Protein AF-A0A973V0S6-F1 (afdb_monomer_lite)

Structure (mmCIF, N/CA/C/O backbone):
data_AF-A0A973V0S6-F1
#
_entry.id   AF-A0A973V0S6-F1
#
loop_
_atom_site.group_PDB
_atom_site.id
_atom_site.type_symbol
_atom_site.label_atom_id
_atom_site.label_alt_id
_atom_site.label_comp_id
_atom_site.label_asym_id
_atom_site.label_entity_id
_atom_site.label_seq_id
_atom_site.pdbx_PDB_ins_code
_atom_site.Cartn_x
_atom_site.Cartn_y
_atom_site.Cartn_z
_atom_site.occupancy
_atom_site.B_iso_or_equiv
_atom_site.auth_seq_id
_atom_site.auth_comp_id
_atom_site.auth_asym_id
_atom_site.auth_atom_id
_atom_site.pdbx_P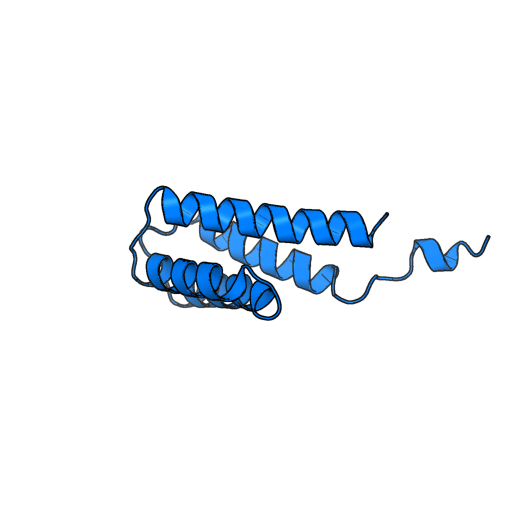DB_model_num
ATOM 1 N N . MET A 1 1 ? 17.179 -2.032 -33.773 1.00 61.47 1 MET A N 1
ATOM 2 C CA . MET A 1 1 ? 16.282 -1.823 -32.620 1.00 61.47 1 MET A CA 1
ATOM 3 C C . MET A 1 1 ? 15.238 -2.930 -32.658 1.00 61.47 1 MET A C 1
ATOM 5 O O . MET A 1 1 ? 14.566 -3.036 -33.674 1.00 61.47 1 MET A O 1
ATOM 9 N N . ARG A 1 2 ? 15.196 -3.819 -31.658 1.00 73.69 2 ARG A N 1
ATOM 10 C CA . ARG A 1 2 ? 14.246 -4.946 -31.598 1.00 73.69 2 ARG A CA 1
ATOM 11 C C . ARG A 1 2 ? 12.939 -4.466 -30.961 1.00 73.69 2 ARG A C 1
ATOM 13 O O . ARG A 1 2 ? 12.915 -4.232 -29.759 1.00 73.69 2 ARG A O 1
ATOM 20 N N . VAL A 1 3 ? 11.895 -4.256 -31.763 1.00 72.44 3 VAL A N 1
ATOM 21 C CA . VAL A 1 3 ? 10.609 -3.658 -31.334 1.00 72.44 3 VAL A CA 1
ATOM 22 C C . VAL A 1 3 ? 9.867 -4.550 -30.331 1.00 72.44 3 VAL A C 1
ATOM 24 O O . VAL A 1 3 ? 9.166 -4.066 -29.449 1.00 72.44 3 VAL A O 1
ATOM 27 N N . GLU A 1 4 ? 10.086 -5.855 -30.414 1.00 70.62 4 GLU A N 1
ATOM 28 C CA . GLU A 1 4 ? 9.597 -6.871 -29.487 1.00 70.62 4 GLU A CA 1
ATOM 29 C C . GLU A 1 4 ? 10.052 -6.664 -28.031 1.00 70.62 4 GLU A C 1
ATOM 31 O O . GLU A 1 4 ? 9.320 -7.031 -27.118 1.00 70.62 4 GLU A O 1
ATOM 36 N N . LEU A 1 5 ? 11.199 -6.014 -27.788 1.00 67.50 5 LEU A N 1
ATOM 37 C CA . LEU A 1 5 ? 11.641 -5.671 -26.428 1.00 67.50 5 LEU A CA 1
ATOM 38 C C . LEU A 1 5 ? 10.838 -4.515 -25.814 1.00 67.50 5 LEU A C 1
ATOM 40 O O . LEU A 1 5 ? 10.798 -4.400 -24.598 1.00 67.50 5 LEU A O 1
ATOM 44 N N . LEU A 1 6 ? 10.178 -3.690 -26.633 1.00 70.00 6 LEU A N 1
ATOM 45 C CA . LEU A 1 6 ? 9.350 -2.568 -26.165 1.00 70.00 6 LEU A CA 1
ATOM 46 C C . LEU A 1 6 ? 7.956 -3.011 -25.688 1.00 70.00 6 LEU A C 1
ATOM 48 O O . LEU A 1 6 ? 7.218 -2.206 -25.135 1.00 70.00 6 LEU A O 1
ATOM 52 N N . HIS A 1 7 ? 7.582 -4.270 -25.935 1.00 74.69 7 HIS A N 1
ATOM 53 C CA . HIS A 1 7 ? 6.268 -4.829 -25.592 1.00 74.69 7 HIS A CA 1
ATOM 54 C C . HIS A 1 7 ? 6.373 -6.031 -24.649 1.00 74.69 7 HIS A C 1
ATOM 56 O O . HIS A 1 7 ? 5.358 -6.635 -24.301 1.00 74.69 7 HIS A O 1
ATOM 62 N N . ALA A 1 8 ? 7.595 -6.422 -24.278 1.00 83.38 8 ALA A N 1
ATOM 63 C CA . ALA A 1 8 ? 7.793 -7.502 -23.333 1.00 83.38 8 ALA A CA 1
ATOM 64 C C . ALA A 1 8 ? 7.308 -7.042 -21.948 1.00 83.38 8 ALA A C 1
ATOM 66 O O . ALA A 1 8 ? 7.684 -5.953 -21.512 1.00 83.38 8 ALA A O 1
ATOM 67 N N . PRO A 1 9 ? 6.479 -7.838 -21.251 1.00 88.38 9 PRO A N 1
ATOM 68 C CA . PRO A 1 9 ? 6.051 -7.491 -19.907 1.00 88.38 9 PRO A CA 1
ATOM 69 C C . PRO A 1 9 ? 7.262 -7.451 -18.972 1.00 88.38 9 PRO A C 1
ATOM 71 O O . PRO A 1 9 ? 8.115 -8.342 -19.002 1.00 88.38 9 PRO A O 1
ATOM 74 N N . VAL A 1 10 ? 7.320 -6.422 -18.130 1.00 92.94 10 VAL A N 1
ATOM 75 C CA . VAL A 1 10 ? 8.323 -6.321 -17.070 1.00 92.94 10 VAL A CA 1
ATOM 76 C C . VAL A 1 10 ? 7.826 -7.119 -15.870 1.00 92.94 10 VAL A C 1
ATOM 78 O O . VAL A 1 10 ? 6.740 -6.861 -15.348 1.00 92.94 10 VAL A O 1
ATOM 81 N N . THR A 1 11 ? 8.611 -8.110 -15.451 1.00 93.69 11 THR A N 1
ATOM 82 C CA . THR A 1 11 ? 8.2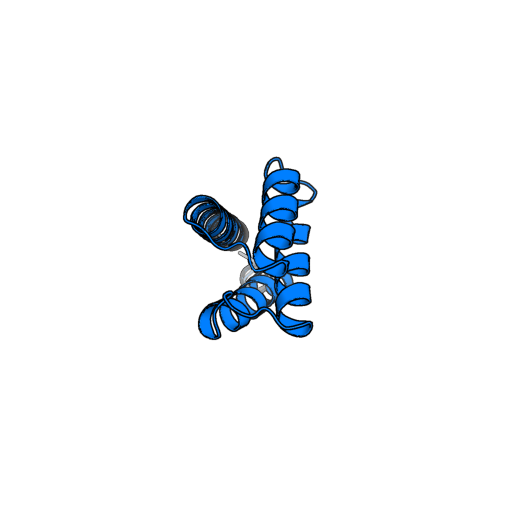91 -8.970 -14.305 1.00 93.69 11 THR A CA 1
ATOM 83 C C . THR A 1 11 ? 7.967 -8.133 -13.067 1.00 93.69 11 THR A C 1
ATOM 85 O O . THR A 1 11 ? 8.754 -7.265 -12.695 1.00 93.69 11 THR A O 1
ATOM 88 N N . GLY A 1 12 ? 6.837 -8.412 -12.412 1.00 93.75 12 GLY A N 1
ATOM 89 C CA . GLY A 1 12 ? 6.429 -7.746 -11.174 1.00 93.75 12 GLY A CA 1
ATOM 90 C C . GLY A 1 12 ? 5.619 -6.462 -11.367 1.00 93.75 12 GLY A C 1
ATOM 91 O O . GLY A 1 12 ? 5.022 -5.990 -10.402 1.00 93.75 12 GLY A O 1
ATOM 92 N N . VAL A 1 13 ? 5.564 -5.883 -12.576 1.00 95.88 13 VAL A N 1
ATOM 93 C CA . VAL A 1 13 ? 4.796 -4.646 -12.815 1.00 95.88 13 VAL A CA 1
ATOM 94 C C . VAL A 1 13 ? 3.293 -4.892 -12.721 1.00 95.88 13 VAL A C 1
ATOM 96 O O . VAL A 1 13 ? 2.594 -4.101 -12.091 1.00 95.88 13 VAL A O 1
ATOM 99 N N . ALA A 1 14 ? 2.791 -5.977 -13.316 1.00 96.12 14 ALA A N 1
ATOM 100 C CA . ALA A 1 14 ? 1.366 -6.301 -13.256 1.00 96.12 14 ALA A CA 1
ATOM 101 C C . ALA A 1 14 ? 0.935 -6.568 -11.808 1.00 96.12 14 ALA A C 1
ATOM 103 O O . ALA A 1 14 ? -0.024 -5.976 -11.324 1.00 96.12 14 ALA A O 1
ATOM 104 N N . GLU A 1 15 ? 1.720 -7.365 -11.088 1.00 96.75 15 GLU A N 1
ATOM 105 C CA . GLU A 1 15 ? 1.487 -7.697 -9.688 1.00 96.75 15 GLU A CA 1
ATOM 106 C C . GLU A 1 15 ? 1.513 -6.447 -8.793 1.00 96.75 15 GLU A C 1
ATOM 108 O O . GLU A 1 15 ? 0.659 -6.290 -7.922 1.00 96.75 15 GLU A O 1
ATOM 113 N N . ALA A 1 16 ? 2.447 -5.517 -9.024 1.00 96.94 16 ALA A N 1
ATOM 114 C CA . ALA A 1 16 ? 2.503 -4.255 -8.286 1.00 96.94 16 ALA A CA 1
ATOM 115 C C . ALA A 1 16 ? 1.266 -3.373 -8.535 1.00 96.94 16 ALA A C 1
ATOM 117 O O . ALA A 1 16 ? 0.734 -2.774 -7.597 1.00 96.94 16 ALA A O 1
ATOM 118 N N . VAL A 1 17 ? 0.789 -3.303 -9.783 1.00 97.19 17 VAL A N 1
ATOM 119 C CA . VAL A 1 17 ? -0.427 -2.555 -10.146 1.00 97.19 17 VAL A CA 1
ATOM 120 C C . VAL A 1 17 ? -1.675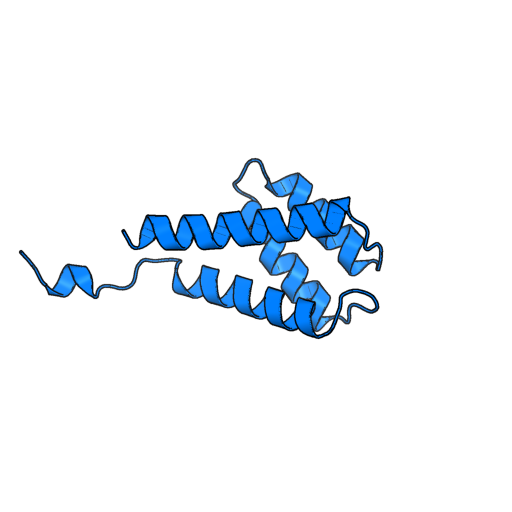 -3.194 -9.533 1.00 97.19 17 VAL A C 1
ATOM 122 O O . VAL A 1 17 ? -2.533 -2.471 -9.020 1.00 97.19 17 VAL A O 1
ATOM 125 N N . ASP A 1 18 ? -1.766 -4.523 -9.517 1.00 97.75 18 ASP A N 1
ATOM 126 C CA . ASP A 1 18 ? -2.883 -5.250 -8.907 1.00 97.75 18 ASP A CA 1
ATOM 127 C C . ASP A 1 18 ? -2.947 -5.013 -7.391 1.00 97.75 18 ASP A C 1
ATOM 129 O O . ASP A 1 18 ? -4.019 -4.743 -6.844 1.00 97.75 18 ASP A O 1
ATOM 133 N N . VAL A 1 19 ? -1.796 -5.023 -6.708 1.00 97.69 19 VAL A N 1
ATOM 134 C CA . VAL A 1 19 ? -1.721 -4.732 -5.268 1.00 97.69 19 VAL A CA 1
ATOM 135 C C . VAL A 1 19 ? -2.170 -3.300 -4.955 1.00 97.69 19 VAL A C 1
ATOM 137 O O . VAL A 1 19 ? -2.943 -3.090 -4.018 1.00 97.69 19 VAL A O 1
ATOM 140 N N . VAL A 1 20 ? -1.740 -2.308 -5.746 1.00 97.75 20 VAL A N 1
ATOM 141 C CA . VAL A 1 20 ? -2.205 -0.915 -5.588 1.00 97.75 20 VAL A CA 1
ATOM 142 C C . VAL A 1 20 ? -3.704 -0.798 -5.860 1.00 97.75 20 VAL A C 1
ATOM 144 O O . VAL A 1 20 ? -4.396 -0.094 -5.128 1.00 97.75 20 VAL A O 1
ATOM 147 N N . SER A 1 21 ? -4.221 -1.512 -6.859 1.00 97.06 21 SER A N 1
ATOM 148 C CA . SER A 1 21 ? -5.650 -1.505 -7.186 1.00 97.06 21 SER A CA 1
ATOM 149 C C . SER A 1 21 ? -6.492 -2.066 -6.036 1.00 97.06 21 SER A C 1
ATOM 151 O O . SER A 1 21 ? -7.459 -1.434 -5.620 1.00 97.06 21 SER A O 1
ATOM 153 N N . GLY A 1 22 ? -6.078 -3.190 -5.438 1.00 94.81 22 GLY A N 1
ATOM 154 C CA . GLY A 1 22 ? -6.752 -3.752 -4.263 1.00 94.81 22 GLY A CA 1
ATOM 155 C C . GLY A 1 22 ? -6.694 -2.835 -3.034 1.00 94.81 22 GLY A C 1
ATOM 156 O O . GLY A 1 22 ? -7.668 -2.724 -2.284 1.00 94.81 22 GLY A O 1
ATOM 157 N N . PHE A 1 23 ? -5.577 -2.127 -2.838 1.00 95.56 23 PHE A N 1
ATOM 158 C CA . PHE A 1 23 ? -5.473 -1.087 -1.813 1.00 95.56 23 PHE A CA 1
ATOM 159 C C . PHE A 1 23 ? -6.448 0.078 -2.074 1.00 95.56 23 PHE A C 1
ATOM 161 O O . PHE A 1 23 ? -7.156 0.501 -1.155 1.00 95.56 23 PHE A O 1
ATOM 168 N N . ASP A 1 24 ? -6.510 0.577 -3.313 1.00 95.81 24 ASP A N 1
ATOM 169 C CA . ASP A 1 24 ? -7.366 1.698 -3.715 1.00 95.81 24 ASP A CA 1
ATOM 170 C C . ASP A 1 24 ? -8.859 1.341 -3.584 1.00 95.81 24 ASP A C 1
ATOM 172 O O . ASP A 1 24 ? -9.647 2.146 -3.077 1.00 95.81 24 ASP A O 1
ATOM 176 N N . ASP A 1 25 ? -9.252 0.112 -3.921 1.00 93.19 25 ASP A N 1
ATOM 177 C CA . ASP A 1 25 ? -10.603 -0.400 -3.669 1.00 93.19 25 ASP A CA 1
ATOM 178 C C . ASP A 1 25 ? -10.949 -0.337 -2.174 1.00 93.19 25 ASP A C 1
ATOM 180 O O . ASP A 1 25 ? -12.014 0.152 -1.788 1.00 93.19 25 ASP A O 1
ATOM 184 N N . GLY A 1 26 ? -10.025 -0.747 -1.299 1.00 89.94 26 GLY A N 1
ATOM 185 C CA . GLY A 1 26 ? -10.184 -0.607 0.149 1.00 89.94 26 GLY A CA 1
ATOM 186 C C . GLY A 1 26 ? -10.321 0.851 0.602 1.00 89.94 26 GLY A C 1
ATOM 187 O O . GLY A 1 26 ? -11.181 1.161 1.433 1.00 89.94 26 GLY A O 1
ATOM 188 N N . LEU A 1 27 ? -9.516 1.749 0.030 1.00 90.19 27 LEU A N 1
ATOM 189 C CA . LEU A 1 27 ? -9.519 3.179 0.341 1.00 90.19 27 LEU A CA 1
ATOM 190 C C . LEU A 1 27 ? -10.842 3.853 -0.053 1.00 90.19 27 LEU A C 1
ATOM 192 O O . LEU A 1 27 ? -11.380 4.632 0.735 1.00 90.19 27 LEU A O 1
ATOM 196 N N . THR A 1 28 ? -11.397 3.538 -1.228 1.00 91.88 28 THR A N 1
ATOM 197 C CA . THR A 1 28 ? -12.672 4.120 -1.695 1.00 91.88 28 THR A CA 1
ATOM 198 C C . THR A 1 28 ? -13.866 3.720 -0.827 1.00 91.88 28 THR A C 1
ATOM 200 O O . THR A 1 28 ? -14.812 4.494 -0.686 1.00 91.88 28 THR A O 1
ATOM 203 N N . GLN A 1 29 ? -13.810 2.544 -0.195 1.00 87.56 29 GLN A N 1
ATOM 204 C CA . GLN A 1 29 ? -14.811 2.082 0.775 1.00 87.56 29 GLN A CA 1
ATOM 205 C C . GLN A 1 29 ? -14.581 2.640 2.192 1.00 87.56 29 GLN A C 1
ATOM 207 O O . GLN A 1 29 ? -15.461 2.540 3.051 1.00 87.56 29 GLN A O 1
ATOM 212 N N . GLY A 1 30 ? -13.413 3.241 2.436 1.00 85.31 30 GLY A N 1
ATOM 213 C CA . GLY A 1 30 ? -13.013 3.844 3.701 1.00 85.31 30 GLY A CA 1
ATOM 214 C C . GLY A 1 30 ? -12.473 2.847 4.734 1.00 85.31 30 GLY A C 1
ATOM 215 O O . GLY A 1 30 ? -12.982 1.742 4.924 1.00 85.31 30 GLY A O 1
ATOM 216 N N . PHE A 1 31 ? -11.462 3.283 5.491 1.00 83.69 31 PHE A N 1
ATOM 217 C CA . PHE A 1 31 ? -10.798 2.465 6.515 1.00 83.69 31 PHE A CA 1
ATOM 218 C C . PHE A 1 31 ? -11.403 2.567 7.928 1.00 83.69 31 PHE A C 1
ATOM 220 O O . PHE A 1 31 ? -10.892 1.963 8.863 1.00 83.69 31 PHE A O 1
ATOM 227 N N . ALA A 1 32 ? -12.515 3.285 8.115 1.00 73.06 32 ALA A N 1
ATOM 228 C CA . ALA A 1 32 ? -13.147 3.426 9.435 1.00 73.06 32 ALA A CA 1
ATOM 229 C C . ALA A 1 32 ? -13.774 2.116 9.966 1.00 73.06 32 ALA A C 1
ATOM 231 O O . ALA A 1 32 ? -13.990 1.974 11.168 1.00 73.06 32 ALA A O 1
ATOM 232 N N . ARG A 1 33 ? -14.086 1.159 9.076 1.00 76.00 33 ARG A N 1
ATOM 233 C CA . ARG A 1 33 ? -14.539 -0.205 9.409 1.00 76.00 33 ARG A CA 1
ATOM 234 C C . ARG A 1 33 ? -13.936 -1.204 8.427 1.00 76.00 33 ARG A C 1
ATOM 236 O O . ARG A 1 33 ? -14.557 -1.572 7.425 1.00 76.00 33 ARG A O 1
ATOM 243 N N . VAL A 1 34 ? -12.701 -1.608 8.687 1.00 81.31 34 VAL A N 1
ATOM 244 C CA . VAL A 1 34 ? -11.984 -2.570 7.846 1.00 81.31 34 VAL A CA 1
ATOM 245 C C . VAL A 1 34 ? -12.596 -3.961 8.046 1.00 81.31 34 VAL A C 1
ATOM 247 O O . VAL A 1 34 ? -12.597 -4.489 9.153 1.00 81.31 34 VAL A O 1
ATOM 250 N N . GLY A 1 35 ? -13.187 -4.519 6.986 1.00 87.00 35 GLY A N 1
ATOM 251 C CA . GLY A 1 35 ? -13.589 -5.928 6.948 1.00 87.00 35 GLY A CA 1
ATOM 252 C C . GLY A 1 35 ? -12.399 -6.815 6.583 1.00 87.00 35 GLY A C 1
ATOM 253 O O . GLY A 1 35 ? -11.368 -6.301 6.154 1.00 87.00 35 GLY A O 1
ATOM 254 N N . GLU A 1 36 ? -12.551 -8.130 6.716 1.00 89.88 36 GLU A N 1
ATOM 255 C CA . GLU A 1 36 ? -11.476 -9.111 6.496 1.00 89.88 36 GLU A CA 1
ATOM 256 C C . GLU A 1 36 ? -10.785 -8.946 5.131 1.00 89.88 36 GLU A C 1
ATOM 258 O O . GLU A 1 36 ? -9.566 -8.791 5.083 1.00 89.88 36 GLU A O 1
ATOM 263 N N . ASP A 1 37 ? -11.557 -8.820 4.048 1.00 89.81 37 ASP A N 1
ATOM 264 C CA . ASP A 1 37 ? -11.023 -8.624 2.690 1.00 89.81 37 ASP A CA 1
ATOM 265 C C . ASP A 1 37 ? -10.151 -7.362 2.568 1.00 89.81 37 ASP A C 1
ATOM 267 O O . ASP A 1 37 ? -9.086 -7.370 1.952 1.00 89.81 37 ASP A O 1
ATOM 271 N N . ARG A 1 38 ? -10.568 -6.259 3.205 1.00 90.69 38 ARG A N 1
ATOM 272 C CA . ARG A 1 38 ? -9.815 -4.994 3.189 1.00 90.69 38 ARG A CA 1
ATOM 273 C C . ARG A 1 38 ? -8.566 -5.064 4.066 1.00 90.69 38 ARG A C 1
ATOM 275 O O . ARG A 1 38 ? -7.560 -4.443 3.736 1.00 90.69 38 ARG A O 1
ATOM 282 N N . ALA A 1 39 ? -8.619 -5.807 5.172 1.00 93.31 39 ALA A N 1
ATOM 283 C CA . ALA A 1 39 ? -7.452 -6.042 6.016 1.00 93.31 39 ALA A CA 1
ATOM 284 C C . ALA A 1 39 ? -6.405 -6.886 5.275 1.00 93.31 39 ALA A C 1
ATOM 286 O O . ALA A 1 39 ? -5.217 -6.576 5.345 1.00 93.31 39 ALA A O 1
ATOM 287 N N . ALA A 1 40 ? -6.844 -7.889 4.509 1.00 94.06 40 ALA A N 1
ATOM 288 C CA . ALA A 1 40 ? -5.972 -8.687 3.656 1.00 94.06 40 ALA A CA 1
ATOM 289 C C . ALA A 1 40 ? -5.320 -7.840 2.550 1.00 94.06 40 ALA A C 1
ATOM 291 O O . ALA A 1 40 ? -4.110 -7.927 2.355 1.00 94.06 40 ALA A O 1
ATOM 292 N N . ALA A 1 41 ? -6.081 -6.961 1.887 1.00 94.31 41 ALA A N 1
ATOM 293 C CA . ALA A 1 41 ? -5.533 -6.036 0.891 1.00 94.31 41 ALA A CA 1
ATOM 294 C C . ALA A 1 41 ? -4.492 -5.067 1.492 1.00 94.31 41 ALA A C 1
ATOM 296 O O . ALA A 1 41 ? -3.443 -4.834 0.896 1.00 94.31 41 ALA A O 1
ATOM 297 N N . LEU A 1 42 ? -4.739 -4.544 2.701 1.00 95.38 42 LEU A N 1
ATOM 298 C CA . LEU A 1 42 ? -3.778 -3.705 3.431 1.00 95.38 42 LEU A CA 1
ATOM 299 C C . LEU A 1 42 ? -2.496 -4.460 3.807 1.00 95.38 42 LEU A C 1
ATOM 301 O O . LEU A 1 42 ? -1.411 -3.886 3.722 1.00 95.38 42 LEU A O 1
ATOM 305 N N . ALA A 1 43 ? -2.611 -5.724 4.219 1.00 96.62 43 ALA A N 1
ATOM 306 C CA . ALA A 1 43 ? -1.459 -6.566 4.529 1.00 96.62 43 ALA A CA 1
ATOM 307 C C . ALA A 1 43 ? -0.631 -6.863 3.270 1.00 96.62 43 ALA A C 1
ATOM 309 O O . ALA A 1 43 ? 0.571 -6.619 3.267 1.00 96.62 43 ALA A O 1
ATOM 310 N N . ALA A 1 44 ? -1.282 -7.267 2.174 1.00 97.06 44 ALA A N 1
ATOM 311 C CA . ALA A 1 44 ? -0.620 -7.500 0.891 1.00 97.06 44 ALA A CA 1
ATOM 312 C C . ALA A 1 44 ? 0.098 -6.241 0.377 1.00 97.06 44 ALA A C 1
ATOM 314 O O . ALA A 1 44 ? 1.215 -6.318 -0.130 1.00 97.06 44 ALA A O 1
ATOM 315 N N . PHE A 1 45 ? -0.512 -5.067 0.560 1.00 97.88 45 PHE A N 1
ATOM 316 C CA . PHE A 1 45 ? 0.122 -3.792 0.245 1.00 97.88 45 PHE A CA 1
ATOM 317 C C . PHE A 1 45 ? 1.358 -3.516 1.112 1.00 97.88 45 PHE A C 1
ATOM 319 O O . PHE A 1 45 ? 2.378 -3.074 0.591 1.00 97.88 45 PHE A O 1
ATOM 326 N N . ALA A 1 46 ? 1.308 -3.794 2.418 1.00 98.19 46 ALA A N 1
ATOM 327 C CA . ALA A 1 46 ? 2.465 -3.637 3.299 1.00 98.19 46 ALA A CA 1
ATOM 328 C C . ALA A 1 46 ? 3.609 -4.611 2.964 1.00 98.19 46 ALA A C 1
ATOM 330 O O . ALA A 1 46 ? 4.777 -4.221 3.030 1.00 98.19 46 ALA A O 1
ATOM 331 N N . ASP A 1 47 ? 3.289 -5.836 2.546 1.00 98.00 47 ASP A N 1
ATOM 332 C CA . ASP A 1 47 ? 4.275 -6.868 2.210 1.00 98.00 47 ASP A CA 1
ATOM 333 C C . ASP A 1 47 ? 5.155 -6.494 1.008 1.00 98.00 47 ASP A C 1
ATOM 335 O O . ASP A 1 47 ? 6.316 -6.905 0.947 1.00 98.00 47 ASP A O 1
ATOM 339 N N . VAL A 1 48 ? 4.674 -5.627 0.104 1.00 97.75 48 VAL A N 1
ATOM 340 C CA . VAL A 1 48 ? 5.486 -5.054 -0.992 1.00 97.75 48 VAL A CA 1
ATOM 341 C C . VAL A 1 48 ? 6.761 -4.388 -0.462 1.00 97.75 48 VAL A C 1
ATOM 343 O O . VAL A 1 48 ? 7.802 -4.390 -1.120 1.00 97.75 48 VAL A O 1
ATOM 346 N N . PHE A 1 49 ? 6.706 -3.840 0.751 1.00 98.06 49 PHE A N 1
ATOM 347 C CA . PHE A 1 49 ? 7.801 -3.092 1.357 1.00 98.06 49 PHE A CA 1
ATOM 348 C C . PHE A 1 49 ? 8.713 -3.945 2.236 1.00 98.06 49 PHE A C 1
ATOM 350 O O . PHE A 1 49 ? 9.694 -3.404 2.747 1.00 98.06 49 PHE A O 1
ATOM 357 N N . ALA A 1 50 ? 8.436 -5.242 2.415 1.00 97.44 50 ALA A N 1
ATOM 358 C CA . ALA A 1 50 ? 9.135 -6.097 3.379 1.00 97.44 50 ALA A CA 1
ATOM 359 C C . ALA A 1 50 ? 10.661 -6.144 3.166 1.00 97.44 50 ALA A C 1
ATOM 361 O O . ALA A 1 50 ? 11.421 -6.255 4.124 1.00 97.44 50 ALA A O 1
ATOM 362 N N . ALA A 1 51 ? 11.119 -6.007 1.919 1.00 96.19 51 ALA A N 1
ATOM 363 C CA . ALA A 1 51 ? 12.539 -5.974 1.557 1.00 96.19 51 ALA A CA 1
ATOM 364 C C . ALA A 1 51 ? 13.120 -4.547 1.440 1.00 96.19 51 ALA A C 1
ATOM 366 O O . ALA A 1 51 ? 14.195 -4.356 0.870 1.00 96.19 51 ALA A O 1
ATOM 367 N N . THR A 1 52 ? 12.414 -3.532 1.944 1.00 96.06 52 THR A N 1
ATOM 368 C CA . THR A 1 52 ? 12.783 -2.115 1.820 1.00 96.06 52 THR A CA 1
ATOM 369 C C . THR A 1 52 ? 12.934 -1.459 3.196 1.00 96.06 52 THR A C 1
ATOM 371 O O . THR A 1 52 ? 12.360 -1.938 4.174 1.00 96.06 52 THR A O 1
ATOM 374 N N . PRO A 1 53 ? 13.607 -0.298 3.295 1.00 96.88 53 PRO A N 1
ATOM 375 C CA . PRO A 1 53 ? 13.645 0.485 4.534 1.00 96.88 53 PRO A CA 1
ATOM 376 C C . PRO A 1 53 ? 12.270 0.943 5.053 1.00 96.88 53 PRO A C 1
ATOM 378 O O . PRO A 1 53 ? 12.170 1.388 6.192 1.00 96.88 53 PRO A O 1
ATOM 381 N N . LEU A 1 54 ? 11.214 0.866 4.234 1.00 96.56 54 LEU A N 1
ATOM 382 C CA . LEU A 1 54 ? 9.849 1.218 4.630 1.00 96.56 54 LEU A CA 1
ATOM 383 C C . LEU A 1 54 ? 9.085 0.046 5.269 1.00 96.56 54 LEU A C 1
ATOM 385 O O . LEU A 1 54 ? 7.990 0.273 5.781 1.00 96.56 54 LEU A O 1
ATOM 389 N N . GLY A 1 55 ? 9.637 -1.175 5.258 1.00 98.06 55 GLY A N 1
ATOM 390 C CA . GLY A 1 55 ? 8.945 -2.409 5.649 1.00 98.06 55 GLY A CA 1
ATOM 391 C C . GLY A 1 55 ? 8.291 -2.340 7.027 1.00 98.06 55 GLY A C 1
ATOM 392 O O . GLY A 1 55 ? 7.068 -2.436 7.126 1.00 98.06 55 GLY A O 1
ATOM 393 N N . ASP A 1 56 ? 9.074 -2.075 8.076 1.00 98.06 56 ASP A N 1
ATOM 394 C CA . ASP A 1 56 ? 8.562 -2.002 9.454 1.00 98.06 56 ASP A CA 1
ATOM 395 C C . ASP A 1 56 ? 7.464 -0.940 9.604 1.00 98.06 56 ASP A C 1
ATOM 397 O O . ASP A 1 56 ? 6.415 -1.181 10.207 1.00 98.06 56 ASP A O 1
ATOM 401 N N . ARG A 1 57 ? 7.669 0.236 8.996 1.00 97.81 57 ARG A N 1
ATOM 402 C CA . ARG A 1 57 ? 6.707 1.343 9.047 1.00 97.81 57 ARG A CA 1
ATOM 403 C C . ARG A 1 57 ? 5.403 0.990 8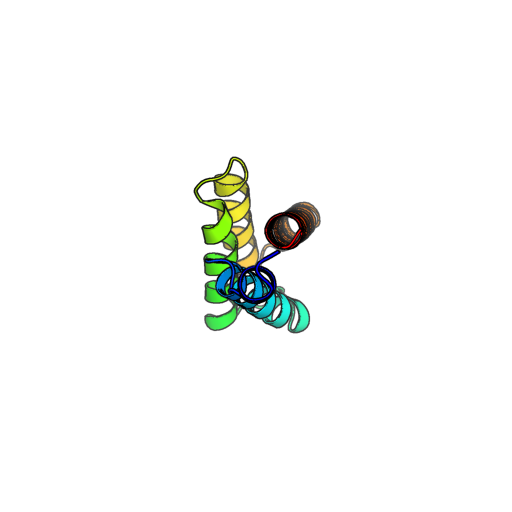.333 1.00 97.81 57 ARG A C 1
ATOM 405 O O . ARG A 1 57 ? 4.328 1.393 8.790 1.00 97.81 57 ARG A O 1
ATOM 412 N N . MET A 1 58 ? 5.478 0.267 7.219 1.00 98.25 58 MET A N 1
ATOM 413 C CA . MET A 1 58 ? 4.311 -0.146 6.444 1.00 98.25 58 MET A CA 1
ATOM 414 C C . MET A 1 58 ? 3.542 -1.275 7.121 1.00 98.25 58 MET A C 1
ATOM 416 O O . MET A 1 58 ? 2.318 -1.181 7.217 1.00 98.25 58 MET A O 1
ATOM 420 N N . ALA A 1 59 ? 4.238 -2.262 7.686 1.00 98.25 59 ALA A N 1
ATOM 421 C CA . ALA A 1 59 ? 3.626 -3.317 8.489 1.00 98.25 59 ALA A CA 1
ATOM 422 C C . ALA A 1 59 ? 2.887 -2.739 9.710 1.00 98.25 59 ALA A C 1
ATOM 424 O O . ALA A 1 59 ? 1.718 -3.050 9.948 1.00 98.25 59 ALA A O 1
ATOM 425 N N . GLU A 1 60 ? 3.527 -1.821 10.442 1.00 98.00 60 GLU A N 1
ATOM 426 C CA . GLU A 1 60 ? 2.908 -1.123 11.572 1.00 98.00 60 GLU A CA 1
ATOM 427 C C . GLU A 1 60 ? 1.673 -0.313 11.140 1.00 98.00 60 GLU A C 1
ATOM 429 O O . GLU A 1 60 ? 0.636 -0.336 11.808 1.00 98.00 60 GLU A O 1
ATOM 434 N N . THR A 1 61 ? 1.766 0.406 10.016 1.00 97.69 61 THR A N 1
ATOM 435 C CA . THR A 1 61 ? 0.650 1.202 9.482 1.00 97.69 61 THR A CA 1
ATOM 436 C C . THR A 1 61 ? -0.534 0.319 9.115 1.00 97.69 61 THR A C 1
ATOM 438 O O . THR A 1 61 ? -1.654 0.619 9.526 1.00 97.69 61 THR A O 1
ATOM 441 N N . ALA A 1 62 ? -0.303 -0.778 8.391 1.00 96.12 62 ALA A N 1
ATOM 442 C CA . ALA A 1 62 ? -1.358 -1.710 8.009 1.00 96.12 62 ALA A CA 1
ATOM 443 C C . ALA A 1 62 ? -2.039 -2.322 9.239 1.00 96.12 62 ALA A C 1
ATOM 445 O O . ALA A 1 62 ? -3.267 -2.341 9.301 1.00 96.12 62 ALA A O 1
ATOM 446 N N . ALA A 1 63 ? -1.270 -2.720 10.258 1.00 95.88 63 ALA A N 1
ATOM 447 C CA . ALA A 1 63 ? -1.819 -3.242 11.507 1.00 95.88 63 ALA A CA 1
ATOM 448 C C . ALA A 1 63 ? -2.686 -2.206 12.248 1.00 95.88 63 ALA A C 1
ATOM 450 O O . ALA A 1 63 ? -3.791 -2.526 12.691 1.00 95.88 63 ALA A O 1
ATOM 451 N N . LYS A 1 64 ? -2.228 -0.948 12.346 1.00 95.50 64 LYS A N 1
ATOM 452 C CA . LYS A 1 64 ? -2.998 0.149 12.963 1.00 95.50 64 LYS A CA 1
ATOM 453 C C . LYS A 1 64 ? -4.313 0.402 12.230 1.00 95.50 64 LYS A C 1
ATOM 455 O O . LYS A 1 64 ? -5.363 0.468 12.867 1.00 95.50 64 LYS A O 1
ATOM 460 N N . VAL A 1 65 ? -4.262 0.490 10.904 1.00 94.50 65 VAL A N 1
ATOM 461 C CA . VAL A 1 65 ? -5.439 0.753 10.067 1.00 94.50 65 VAL A CA 1
ATOM 462 C C . VAL A 1 65 ? -6.422 -0.418 10.124 1.00 94.50 65 VAL A C 1
ATOM 464 O O . VAL A 1 65 ? -7.616 -0.193 10.304 1.00 94.50 65 VAL A O 1
ATOM 467 N N . ALA A 1 66 ? -5.939 -1.663 10.064 1.00 93.25 66 ALA A N 1
ATOM 468 C CA . ALA A 1 66 ? -6.772 -2.858 10.213 1.00 93.25 66 ALA A CA 1
ATOM 469 C C . ALA A 1 66 ? -7.458 -2.929 11.589 1.00 93.25 66 ALA A C 1
ATOM 471 O O . ALA A 1 66 ? -8.608 -3.351 11.683 1.00 93.25 66 ALA A O 1
ATOM 472 N N . ALA A 1 67 ? -6.799 -2.441 12.646 1.00 92.44 67 ALA A N 1
ATOM 473 C CA . ALA A 1 67 ? -7.383 -2.296 13.980 1.00 92.44 67 ALA A CA 1
ATOM 474 C C . ALA A 1 67 ? -8.344 -1.090 14.116 1.00 92.44 67 ALA A C 1
ATOM 476 O O . ALA A 1 67 ? -8.848 -0.824 15.207 1.00 92.44 67 ALA A O 1
ATOM 477 N N . GLY A 1 68 ? -8.597 -0.344 13.034 1.00 90.44 68 GLY A N 1
ATOM 478 C CA . GLY A 1 68 ? -9.472 0.831 13.017 1.00 90.44 68 GLY A CA 1
ATOM 479 C C . GLY A 1 68 ? -8.819 2.119 13.530 1.00 90.44 68 GLY A C 1
ATOM 480 O O . GLY A 1 68 ? -9.503 3.124 13.714 1.00 90.44 68 GLY A O 1
ATOM 481 N N . SER A 1 69 ? -7.504 2.119 13.759 1.00 91.44 69 SER A N 1
ATOM 482 C CA . SER A 1 69 ? -6.746 3.310 14.137 1.00 91.44 69 SER A CA 1
ATOM 483 C C . SER A 1 69 ? -6.268 4.037 12.882 1.00 91.44 69 SER A C 1
ATOM 485 O O . SER A 1 69 ? -5.238 3.700 12.297 1.00 91.44 69 SER A O 1
ATOM 487 N N . VAL A 1 70 ? -7.045 5.036 12.463 1.00 91.50 70 VAL A N 1
ATOM 488 C CA . VAL A 1 70 ? -6.749 5.868 11.293 1.00 91.50 70 VAL A CA 1
ATOM 489 C C . VAL A 1 70 ? -6.534 7.311 11.739 1.00 91.50 70 VAL A C 1
ATOM 491 O O . VAL A 1 70 ? -7.427 7.937 12.305 1.00 91.50 70 VAL A O 1
ATOM 494 N N . GLY A 1 71 ? -5.342 7.833 11.470 1.00 92.19 71 GLY A N 1
ATOM 495 C CA . GLY A 1 71 ? -4.950 9.221 11.709 1.00 92.19 71 GLY A CA 1
ATOM 496 C C . GLY A 1 71 ? -4.029 9.755 10.611 1.00 92.19 71 GLY A C 1
ATOM 497 O O . GLY A 1 71 ? -3.660 9.024 9.686 1.00 92.19 71 GLY A O 1
ATOM 498 N N . GLU A 1 72 ? -3.639 11.024 10.721 1.00 95.62 72 GLU A N 1
ATOM 499 C CA . GLU A 1 72 ?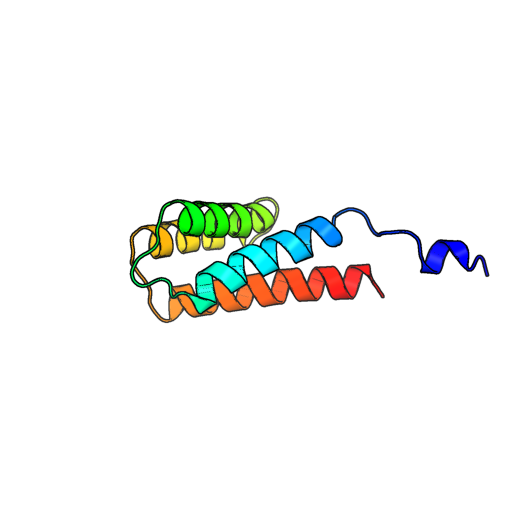 -2.816 11.721 9.719 1.00 95.62 72 GLU A CA 1
ATOM 500 C C . GLU A 1 72 ? -1.523 10.962 9.397 1.00 95.62 72 GLU A C 1
ATOM 502 O O . GLU A 1 72 ? -1.255 10.686 8.231 1.00 95.62 72 GLU A O 1
ATOM 507 N N . ASP A 1 73 ? -0.791 10.502 10.415 1.00 95.81 73 ASP A N 1
ATOM 508 C CA . ASP A 1 73 ? 0.460 9.756 10.229 1.00 95.81 73 ASP A CA 1
ATOM 509 C C . ASP A 1 73 ? 0.269 8.438 9.466 1.00 95.81 73 ASP A C 1
ATOM 511 O O . ASP A 1 73 ? 1.121 8.046 8.666 1.00 95.81 73 ASP A O 1
ATOM 515 N N . THR A 1 74 ? -0.837 7.724 9.710 1.00 95.00 74 THR A N 1
ATOM 516 C CA . THR A 1 74 ? -1.143 6.480 8.983 1.00 95.00 74 THR A CA 1
ATOM 517 C C . THR A 1 74 ? -1.548 6.766 7.543 1.00 95.00 74 THR A C 1
ATOM 519 O O . THR A 1 74 ? -1.080 6.082 6.640 1.00 95.00 74 THR A O 1
ATOM 522 N N . LEU A 1 75 ? -2.347 7.811 7.303 1.00 94.50 75 LEU A N 1
ATOM 523 C CA . LEU A 1 75 ? -2.755 8.202 5.953 1.00 94.50 75 LEU A CA 1
ATOM 524 C C . LEU A 1 75 ? -1.562 8.706 5.134 1.00 94.50 75 LEU A C 1
ATOM 526 O O . LEU A 1 75 ? -1.421 8.333 3.972 1.00 94.50 75 LEU A O 1
ATOM 530 N N . ALA A 1 76 ? -0.671 9.487 5.746 1.00 97.19 76 ALA A N 1
ATOM 531 C CA . ALA A 1 76 ? 0.562 9.950 5.120 1.00 97.19 76 ALA A CA 1
ATOM 532 C C . ALA A 1 76 ? 1.491 8.781 4.761 1.00 97.19 76 ALA A C 1
ATOM 534 O O . ALA A 1 76 ? 2.031 8.749 3.656 1.00 97.19 76 ALA A O 1
ATOM 535 N N . ALA A 1 77 ? 1.639 7.791 5.650 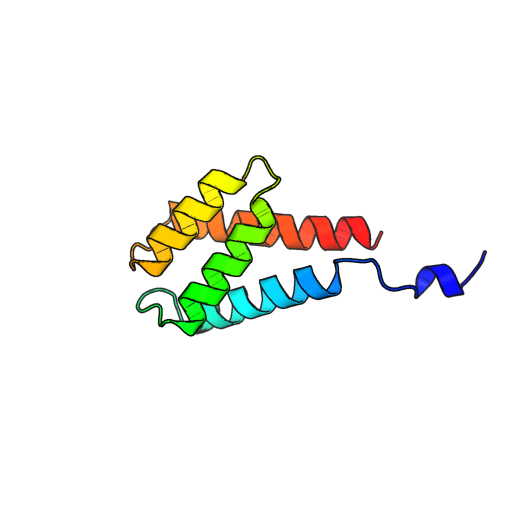1.00 97.62 77 ALA A N 1
ATOM 536 C CA . ALA A 1 77 ? 2.427 6.594 5.361 1.00 97.62 77 ALA A CA 1
ATOM 537 C C . ALA A 1 77 ? 1.831 5.770 4.210 1.00 97.62 77 ALA A C 1
ATOM 539 O O . ALA A 1 77 ? 2.565 5.396 3.299 1.00 97.62 77 ALA A O 1
ATOM 540 N N . LEU A 1 78 ? 0.511 5.553 4.194 1.00 96.56 78 LEU A N 1
ATOM 541 C CA . LEU A 1 78 ? -0.164 4.859 3.093 1.00 96.56 78 LEU A CA 1
ATOM 542 C C . LEU A 1 78 ? -0.016 5.607 1.757 1.00 96.56 78 LEU A C 1
ATOM 544 O O . LEU A 1 78 ? 0.317 4.997 0.741 1.00 96.56 78 LEU A O 1
ATOM 548 N N . ALA A 1 79 ? -0.200 6.930 1.751 1.00 97.62 79 ALA A N 1
ATOM 549 C CA . ALA A 1 79 ? -0.014 7.756 0.558 1.00 97.62 79 ALA A CA 1
ATOM 550 C C . ALA A 1 79 ? 1.442 7.731 0.054 1.00 97.62 79 ALA A C 1
ATOM 552 O O . ALA A 1 79 ? 1.686 7.640 -1.154 1.00 97.62 79 ALA A O 1
ATOM 553 N N . GLY A 1 80 ? 2.409 7.766 0.975 1.00 98.06 80 GLY A N 1
ATOM 554 C CA . GLY A 1 80 ? 3.833 7.641 0.672 1.00 98.06 80 GLY A CA 1
ATOM 555 C C . GLY A 1 80 ? 4.178 6.276 0.081 1.00 98.06 80 GLY A C 1
ATOM 556 O O . GLY A 1 80 ? 4.822 6.212 -0.964 1.00 98.06 80 GLY A O 1
ATOM 557 N N . GLY A 1 81 ? 3.678 5.193 0.683 1.00 98.06 81 GLY A N 1
ATOM 558 C CA . GLY A 1 81 ? 3.827 3.839 0.153 1.00 98.06 81 GLY A CA 1
ATOM 559 C C . GLY A 1 81 ? 3.254 3.723 -1.260 1.00 98.06 81 GLY A C 1
ATOM 560 O O . GLY A 1 81 ? 3.930 3.249 -2.170 1.00 98.06 81 GLY A O 1
ATOM 561 N N . ARG A 1 82 ? 2.047 4.252 -1.487 1.00 97.88 82 ARG A N 1
ATOM 562 C CA . ARG A 1 82 ? 1.385 4.188 -2.798 1.00 97.88 82 ARG A CA 1
ATOM 563 C C . ARG A 1 82 ? 2.208 4.913 -3.860 1.00 97.88 82 ARG A C 1
ATOM 565 O O . ARG A 1 82 ? 2.404 4.402 -4.959 1.00 97.88 82 ARG A O 1
ATOM 572 N N . THR A 1 83 ? 2.724 6.086 -3.506 1.00 98.31 83 THR A N 1
ATOM 573 C CA . THR A 1 83 ? 3.609 6.875 -4.371 1.00 98.31 83 THR A CA 1
ATOM 574 C C . THR A 1 83 ? 4.905 6.127 -4.678 1.00 98.31 83 THR A C 1
ATOM 576 O O . THR A 1 83 ? 5.335 6.126 -5.827 1.00 98.31 83 THR A O 1
ATOM 579 N N . ALA A 1 84 ? 5.506 5.452 -3.695 1.00 98.12 84 ALA A N 1
ATOM 580 C CA . ALA A 1 84 ? 6.733 4.686 -3.895 1.00 98.12 84 ALA A CA 1
ATOM 581 C C . ALA A 1 84 ? 6.538 3.513 -4.870 1.00 98.12 84 ALA A C 1
ATOM 583 O O . ALA A 1 84 ? 7.360 3.334 -5.765 1.00 98.12 84 ALA A O 1
ATOM 584 N N . VAL A 1 85 ? 5.439 2.756 -4.751 1.00 97.81 85 VAL A N 1
ATOM 585 C CA . VAL A 1 85 ? 5.144 1.637 -5.667 1.00 97.81 85 VAL A CA 1
ATOM 586 C C . VAL A 1 85 ? 4.899 2.141 -7.087 1.00 97.81 85 VAL A C 1
ATOM 588 O O . VAL A 1 85 ? 5.497 1.631 -8.030 1.00 97.81 85 VAL A O 1
ATOM 591 N N . LEU A 1 86 ? 4.068 3.174 -7.252 1.00 98.06 86 LEU A N 1
ATOM 592 C CA . LEU A 1 86 ? 3.784 3.736 -8.576 1.00 98.06 86 LEU A CA 1
ATOM 593 C C . LEU A 1 86 ? 5.019 4.391 -9.210 1.00 98.06 86 LEU A C 1
ATOM 595 O O . LEU A 1 86 ? 5.198 4.291 -10.421 1.00 98.06 86 LEU A O 1
ATOM 599 N N . GLY A 1 87 ? 5.886 5.013 -8.407 1.00 97.56 87 GLY A N 1
ATOM 600 C CA . GLY A 1 87 ? 7.183 5.517 -8.859 1.00 97.56 87 GLY A CA 1
ATOM 601 C C . GLY A 1 87 ? 8.101 4.393 -9.339 1.00 97.56 87 GLY A C 1
ATOM 602 O O . GLY A 1 87 ? 8.646 4.486 -10.430 1.00 97.56 87 GLY A O 1
ATOM 603 N N . ALA A 1 88 ? 8.195 3.291 -8.590 1.00 96.75 88 ALA A N 1
ATOM 604 C CA . ALA A 1 88 ? 8.983 2.126 -8.992 1.00 96.75 88 ALA A CA 1
ATOM 605 C C . ALA A 1 88 ? 8.449 1.463 -10.275 1.00 96.75 88 ALA A C 1
ATOM 607 O O . ALA A 1 88 ? 9.235 1.072 -11.133 1.00 96.75 88 ALA A O 1
ATOM 608 N N . VAL A 1 89 ? 7.122 1.370 -10.436 1.00 96.88 89 VAL A N 1
ATOM 609 C CA . VAL A 1 89 ? 6.492 0.895 -11.681 1.00 96.88 89 VAL A CA 1
ATOM 610 C C . VAL A 1 89 ? 6.838 1.816 -12.847 1.00 96.88 89 VAL A C 1
ATOM 612 O O . VAL A 1 89 ? 7.201 1.335 -13.915 1.00 96.88 89 VAL A O 1
ATOM 615 N N . HIS A 1 90 ? 6.744 3.130 -12.648 1.00 95.38 90 HIS A N 1
ATOM 616 C CA . HIS A 1 90 ? 7.113 4.099 -13.671 1.00 95.38 90 HIS A CA 1
ATOM 617 C C . HIS A 1 90 ? 8.591 3.964 -14.066 1.00 95.38 90 HIS A C 1
ATOM 619 O O . HIS A 1 90 ? 8.887 3.861 -15.252 1.00 95.38 90 HIS A O 1
ATOM 625 N N . ASP A 1 91 ? 9.502 3.878 -13.094 1.00 95.62 91 ASP A N 1
ATOM 626 C CA . ASP A 1 91 ? 10.939 3.708 -13.338 1.00 95.62 91 ASP A CA 1
ATOM 627 C C . ASP A 1 91 ? 11.266 2.382 -14.042 1.00 95.62 91 ASP A C 1
ATOM 629 O O . ASP A 1 91 ? 12.197 2.328 -14.839 1.00 95.62 91 ASP A O 1
ATOM 633 N N . ALA A 1 92 ? 10.498 1.319 -13.789 1.00 93.50 92 ALA A N 1
ATOM 634 C CA . ALA A 1 92 ? 10.666 0.025 -14.451 1.00 93.50 92 ALA A CA 1
ATOM 635 C C . ALA A 1 92 ? 10.182 0.010 -15.915 1.00 93.50 92 ALA A C 1
ATOM 637 O O . ALA A 1 92 ? 10.539 -0.904 -16.661 1.00 93.50 92 ALA A O 1
ATOM 638 N N . LEU A 1 93 ? 9.350 0.979 -16.315 1.00 90.75 93 LEU A N 1
ATOM 639 C CA . LEU A 1 93 ? 8.771 1.095 -17.659 1.00 90.75 93 LEU A CA 1
ATOM 640 C C . LEU A 1 93 ? 9.480 2.130 -18.554 1.00 90.75 93 LEU A C 1
ATOM 642 O O . LEU A 1 93 ? 9.156 2.203 -19.743 1.00 90.75 93 LEU A O 1
ATOM 646 N N . LEU A 1 94 ? 10.399 2.929 -18.000 1.00 87.94 94 LEU A N 1
ATOM 647 C CA . LEU A 1 94 ? 11.243 3.885 -18.731 1.00 87.94 94 LEU A CA 1
ATOM 648 C C . LEU A 1 94 ? 12.509 3.229 -19.301 1.00 87.94 94 LEU A C 1
ATOM 650 O O . LEU A 1 94 ? 12.883 3.611 -20.435 1.00 87.94 94 LEU A O 1
#

pLDDT: mean 92.39, std 7.95, range [61.47, 98.31]

Secondary structure (DSSP, 8-state):
--GGGGSSPPTTHHHHHHHHHHHHHHHHH-GGG--HHHHHHHHHHHHTTTTSTTHHHHHHHHHHHHTT---HHHHHHHHHHHHHHHHHHHHHH-

Radius of gyration: 14.82 Å; chains: 1; bounding box: 31×21×47 Å

Sequence (94 aa):
MRVELLHAPVTGVAEAVDVVSGFDDGLTQGFARVGEDRAAALAAFADVFAATPLGDRMAETAAKVAAGSVGEDTLAALAGGRTAVLGAVHDALL

Foldseek 3Di:
DPVVVLPDDDPCLVVLVVLLVQQVVLPVVPLQAQDPSNLVSQCSLLVVCCVDPCNVVSNVLSVCSNVNNDDPSSVVSVVVSSVVSVVVSVVSND